Protein AF-A0A7C8YS19-F1 (afdb_monomer_lite)

InterPro domains:
  IPR002133 S-adenosylmethionine synthetase [PTHR11964] (1-119)
  IPR022630 S-adenosylmethionine synthetase, C-terminal [PF02773] (40-118)
  IPR022631 S-adenosylmethionine synthetase, conserved site [PS00377] (66-74)
  IPR022636 S-adenosylmethionine synthetase superfamily [SSF55973] (2-39)
  IPR022636 S-adenosylmethionine synthetase superfamily [SSF55973] (40-118)

Foldseek 3Di:
DAQVVQVVCCVPVPVPVPDPPVVDDPPDDDCGPVVGDDDDDDCRVDPDDAQPCQCVVDPVPPADAPRDGAPPDDCVDCSHVVNVVQVVVQVVCCVVVVDVGDGWDWADDPPDPHTPDID

Sequence (119 aa):
VTNDEIAADLKEHVIKAVIPEKYLDEKTIFHLNPSGRFVIGGPHGDAGLTGRKIIIDTYGGWGAHGGGAFSGKDPTKVDRSGAYIARQAAKSIVANGLARRCIVQISYAIGVPEPLSVF

Secondary structure (DSSP, 8-state):
--HHHHHHHIIIIIIHHHS-GGG--TT----SSTTS---S-GGGTS---TTS-TTTTTTTTSS---S---TT--TTSHHHHHHHHHHHHHHHHHHTTS-SS----EE--TT-SS-SEE-

Radius of gyration: 20.24 Å; chains: 1; bounding box: 41×37×47 Å

pLDDT: mean 98.33, std 0.7, range [93.0, 98.94]

Structure (mmCIF, N/CA/C/O backbone):
data_AF-A0A7C8YS19-F1
#
_entry.id   AF-A0A7C8YS19-F1
#
loop_
_atom_site.group_PDB
_atom_site.id
_atom_site.type_symbol
_atom_site.label_atom_id
_atom_site.label_alt_id
_atom_site.label_comp_id
_atom_site.label_asym_id
_atom_site.label_entity_id
_atom_site.label_seq_id
_atom_site.pdbx_PDB_ins_code
_atom_site.Cartn_x
_atom_site.Cartn_y
_atom_site.Cartn_z
_atom_site.occupancy
_atom_site.B_iso_or_equiv
_atom_site.auth_seq_id
_atom_site.auth_comp_id
_atom_site.auth_asym_id
_atom_site.auth_atom_id
_atom_site.pdbx_PDB_model_num
ATOM 1 N N . VAL A 1 1 ? -14.923 14.523 23.680 1.00 93.00 1 VAL A N 1
ATOM 2 C CA . VAL A 1 1 ? -15.079 13.086 23.415 1.00 93.00 1 VAL A CA 1
ATOM 3 C C . VAL A 1 1 ? -14.334 12.304 24.485 1.00 93.00 1 VAL A C 1
ATOM 5 O O . VAL A 1 1 ? -13.195 12.654 24.802 1.00 93.00 1 VAL A O 1
ATOM 8 N N . THR A 1 2 ? -15.005 11.352 25.117 1.00 97.88 2 THR A N 1
ATOM 9 C CA . THR A 1 2 ? -14.436 10.451 26.128 1.00 97.88 2 THR A CA 1
ATOM 10 C C . THR A 1 2 ? -13.750 9.256 25.455 1.00 97.88 2 THR A C 1
ATOM 12 O O . THR A 1 2 ? -13.928 9.022 24.260 1.00 97.88 2 THR A O 1
ATOM 15 N N . ASN A 1 3 ? -12.944 8.492 26.199 1.00 97.00 3 ASN A N 1
ATOM 16 C CA . ASN A 1 3 ? -12.334 7.275 25.650 1.00 97.00 3 ASN A CA 1
ATOM 17 C C . ASN A 1 3 ? -13.387 6.208 25.311 1.00 97.00 3 ASN A C 1
ATOM 19 O O . ASN A 1 3 ? -13.202 5.484 24.337 1.00 97.00 3 ASN A O 1
ATOM 23 N N . ASP A 1 4 ? -14.483 6.144 26.072 1.00 97.88 4 ASP A N 1
ATOM 24 C CA . ASP A 1 4 ? -15.579 5.201 25.827 1.00 97.88 4 ASP A CA 1
ATOM 25 C C . ASP A 1 4 ? -16.319 5.542 24.530 1.00 97.88 4 ASP A C 1
ATOM 27 O O . ASP A 1 4 ? -16.543 4.658 23.705 1.00 97.88 4 ASP A O 1
ATOM 31 N N . GLU A 1 5 ? -16.609 6.830 24.306 1.00 98.44 5 GLU A N 1
ATOM 32 C CA . GLU A 1 5 ? -17.173 7.328 23.044 1.00 98.44 5 GLU A CA 1
ATOM 33 C C . GLU A 1 5 ? -16.240 7.016 21.865 1.00 98.44 5 GLU A C 1
ATOM 35 O O . GLU A 1 5 ? -16.671 6.415 20.886 1.00 98.44 5 GLU A O 1
ATOM 40 N N . ILE A 1 6 ? -14.938 7.324 21.977 1.00 98.44 6 ILE A N 1
ATOM 41 C CA . ILE A 1 6 ? -13.964 7.009 20.916 1.00 98.44 6 ILE A CA 1
ATOM 42 C C . ILE A 1 6 ? -13.932 5.504 20.626 1.00 98.44 6 ILE A C 1
ATOM 44 O O . ILE A 1 6 ? -13.921 5.095 19.467 1.00 98.44 6 ILE A O 1
ATOM 48 N N . ALA A 1 7 ? -13.869 4.663 21.659 1.00 98.44 7 ALA A N 1
ATOM 49 C CA . ALA A 1 7 ? -13.768 3.221 21.484 1.00 98.44 7 ALA A CA 1
ATOM 50 C C . ALA A 1 7 ? -15.034 2.629 20.846 1.00 98.44 7 ALA A C 1
ATOM 52 O O . ALA A 1 7 ? -14.921 1.729 20.009 1.00 98.44 7 ALA A O 1
ATOM 53 N N . ALA A 1 8 ? -16.218 3.124 21.219 1.00 98.44 8 ALA A N 1
ATOM 54 C CA . ALA A 1 8 ? -17.484 2.731 20.610 1.00 98.44 8 ALA A CA 1
ATOM 55 C C . ALA A 1 8 ? -17.540 3.146 19.131 1.00 98.44 8 ALA A C 1
ATOM 57 O O . ALA A 1 8 ? -17.765 2.295 18.266 1.00 98.44 8 ALA A O 1
ATOM 58 N N . ASP A 1 9 ? -17.221 4.406 18.833 1.00 98.62 9 ASP A N 1
ATOM 59 C CA . ASP A 1 9 ? -17.270 4.954 17.477 1.00 98.62 9 ASP A CA 1
ATOM 60 C C . ASP A 1 9 ? -16.236 4.300 16.551 1.00 98.62 9 ASP A C 1
ATOM 62 O O . ASP A 1 9 ? -16.549 3.968 15.408 1.00 98.62 9 ASP A O 1
ATOM 66 N N . LEU A 1 10 ? -15.010 4.039 17.028 1.00 98.62 10 LEU A N 1
ATOM 67 C CA . LEU A 1 10 ? -13.992 3.323 16.249 1.00 98.62 10 LEU A CA 1
ATOM 68 C C . LEU A 1 10 ? -14.442 1.901 15.897 1.00 98.62 10 LEU A C 1
ATOM 70 O O . LEU A 1 10 ? -14.177 1.429 14.788 1.00 98.62 10 LEU A O 1
ATOM 74 N N . LYS A 1 11 ? -15.125 1.204 16.813 1.00 98.00 11 LYS A N 1
ATOM 75 C CA . LYS A 1 11 ? -15.657 -0.135 16.529 1.00 98.00 11 LYS A CA 1
ATOM 76 C C . LYS A 1 11 ? -16.761 -0.082 15.480 1.00 98.00 11 LYS A C 1
ATOM 78 O O . LYS A 1 11 ? -16.711 -0.853 14.524 1.00 98.00 11 LYS A O 1
ATOM 83 N N . GLU A 1 12 ? -17.728 0.812 15.653 1.00 98.31 12 GLU A N 1
ATOM 84 C CA . GLU A 1 12 ? -18.925 0.862 14.813 1.00 98.31 12 GLU A CA 1
ATOM 85 C C . GLU A 1 12 ? -18.652 1.472 13.437 1.00 98.31 12 GLU A C 1
ATOM 87 O O . GLU A 1 12 ? -18.958 0.873 12.409 1.00 98.31 12 GLU A O 1
ATOM 92 N N . HIS A 1 13 ? -18.023 2.644 13.402 1.00 98.50 13 HIS A N 1
ATOM 93 C CA . HIS A 1 13 ? -17.920 3.450 12.189 1.00 98.50 13 HIS A CA 1
ATOM 94 C C . HIS A 1 13 ? -16.642 3.203 11.382 1.00 98.50 13 HIS A C 1
ATOM 96 O O . HIS A 1 13 ? -16.561 3.640 10.235 1.00 98.50 13 HIS A O 1
ATOM 102 N N . VAL A 1 14 ? -15.649 2.500 11.943 1.00 98.44 14 VAL A N 1
ATOM 103 C CA . VAL A 1 14 ? -14.374 2.222 11.257 1.00 98.44 14 VAL A CA 1
ATOM 104 C C . VAL A 1 14 ? -14.125 0.727 11.122 1.00 98.44 14 VAL A C 1
ATOM 106 O O . VAL A 1 14 ? -14.030 0.218 10.008 1.00 98.44 14 VAL A O 1
ATOM 109 N N . ILE A 1 15 ? -14.026 0.001 12.237 1.00 98.56 15 ILE A N 1
ATOM 110 C CA . ILE A 1 15 ? -13.620 -1.410 12.219 1.00 98.56 15 ILE A CA 1
ATOM 111 C C . ILE A 1 15 ? -14.660 -2.265 11.497 1.00 98.56 15 ILE A C 1
ATOM 113 O O . ILE A 1 15 ? -14.308 -2.943 10.532 1.00 98.56 15 ILE A O 1
ATOM 117 N N . LYS A 1 16 ? -15.934 -2.201 11.908 1.00 97.50 16 LYS A N 1
ATOM 118 C CA . LYS A 1 16 ? -17.015 -2.953 11.250 1.00 97.50 16 LYS A CA 1
ATOM 119 C C . LYS A 1 16 ? -17.259 -2.509 9.807 1.00 97.50 16 LYS A C 1
ATOM 121 O O . LYS A 1 16 ? -17.657 -3.322 8.980 1.00 97.50 16 LYS A O 1
ATOM 126 N N . ALA A 1 17 ? -17.002 -1.239 9.495 1.00 98.25 17 ALA A N 1
ATOM 127 C CA . ALA A 1 17 ? -17.174 -0.704 8.148 1.00 98.25 17 ALA A CA 1
ATOM 128 C C . ALA A 1 17 ? -16.103 -1.202 7.158 1.00 98.25 17 ALA A C 1
ATOM 130 O O . ALA A 1 17 ? -16.358 -1.254 5.956 1.00 98.25 17 ALA A O 1
ATOM 131 N N . VAL A 1 18 ? -14.904 -1.552 7.641 1.00 98.50 18 VAL A N 1
ATOM 132 C CA . VAL A 1 18 ? -13.747 -1.888 6.790 1.00 98.50 18 VAL A CA 1
ATOM 133 C C . VAL A 1 18 ? -13.405 -3.377 6.815 1.00 98.50 18 VAL A C 1
ATOM 135 O O . VAL A 1 18 ? -13.039 -3.933 5.778 1.00 98.50 18 VAL A O 1
ATOM 138 N N . ILE A 1 19 ? -13.488 -4.035 7.975 1.00 98.50 19 ILE A N 1
ATOM 139 C CA . ILE A 1 19 ? -13.103 -5.442 8.127 1.00 98.50 19 ILE A CA 1
ATOM 140 C C . ILE A 1 19 ? -14.332 -6.334 7.900 1.00 98.50 19 ILE A C 1
ATOM 142 O O . ILE A 1 19 ? -15.300 -6.225 8.649 1.00 98.50 19 ILE A O 1
ATOM 146 N N . PRO A 1 20 ? -14.308 -7.256 6.917 1.00 98.44 20 PRO A N 1
ATOM 147 C CA . PRO A 1 20 ? -15.401 -8.201 6.716 1.00 98.44 20 PRO A CA 1
ATOM 148 C C . PRO A 1 20 ? -15.669 -9.050 7.963 1.00 98.44 20 PRO A C 1
ATOM 150 O O . PRO A 1 20 ? -14.742 -9.642 8.515 1.00 98.44 20 PRO A O 1
ATOM 153 N N . GLU A 1 21 ? -16.943 -9.187 8.334 1.00 97.69 21 GLU A N 1
ATOM 154 C CA . GLU A 1 21 ? -17.390 -9.861 9.564 1.00 97.69 21 GLU A CA 1
ATOM 155 C C . GLU A 1 21 ? -16.829 -11.279 9.729 1.00 97.69 21 GLU A C 1
ATOM 157 O O . GLU A 1 21 ? -16.431 -11.663 10.819 1.00 97.69 21 GLU A O 1
ATOM 162 N N . LYS A 1 22 ? -16.673 -12.030 8.632 1.00 98.38 22 LYS A N 1
ATOM 163 C CA . LYS A 1 22 ? -16.089 -13.385 8.640 1.00 98.38 22 LYS A CA 1
ATOM 164 C C . LYS A 1 22 ? -14.658 -13.482 9.199 1.00 98.38 22 LYS A C 1
ATOM 166 O O . LYS A 1 22 ? -14.171 -14.592 9.389 1.00 98.38 22 LYS A O 1
ATOM 171 N N . TYR A 1 23 ? -13.956 -12.358 9.360 1.00 98.31 23 TYR A N 1
ATOM 172 C CA . TYR A 1 23 ? -12.610 -12.289 9.940 1.00 98.31 23 TYR A CA 1
ATOM 173 C C . TYR A 1 23 ? -12.594 -11.731 11.370 1.00 98.31 23 TYR A C 1
ATOM 175 O O . TYR A 1 23 ? -11.513 -11.580 11.934 1.00 98.31 23 TYR A O 1
ATOM 183 N N . LEU A 1 24 ? -13.757 -11.397 11.935 1.00 98.31 24 LEU A N 1
ATOM 184 C CA . LEU A 1 24 ? -13.909 -10.894 13.294 1.00 98.31 24 LEU A CA 1
ATOM 185 C C . LEU A 1 24 ? -14.637 -11.931 14.146 1.00 98.31 24 LEU A C 1
ATOM 187 O O . LEU A 1 24 ? -15.633 -12.513 13.727 1.00 98.31 24 LEU A O 1
ATOM 191 N N . ASP A 1 25 ? -14.146 -12.137 15.361 1.00 97.69 25 ASP A N 1
ATOM 192 C CA . ASP A 1 25 ? -14.750 -13.043 16.331 1.00 97.69 25 ASP A CA 1
ATOM 193 C C . ASP A 1 25 ? -14.587 -12.527 17.769 1.00 97.69 25 ASP A C 1
ATOM 195 O O . ASP A 1 25 ? -13.949 -11.504 18.032 1.00 97.69 25 ASP A O 1
ATOM 199 N N . GLU A 1 26 ? -15.156 -13.263 18.721 1.00 97.69 26 GLU A N 1
ATOM 200 C CA . GLU A 1 26 ? -15.099 -12.951 20.155 1.00 97.69 26 GLU A CA 1
ATOM 201 C C . GLU A 1 26 ? -13.676 -12.976 20.734 1.00 97.69 26 GLU A C 1
ATOM 203 O O . GLU A 1 26 ? -13.430 -12.426 21.806 1.00 97.69 26 GLU A O 1
ATOM 208 N N . LYS A 1 27 ? -12.727 -13.614 20.039 1.00 98.38 27 LYS A N 1
ATOM 209 C CA . LYS A 1 27 ? -11.321 -13.711 20.451 1.00 98.38 27 LYS A CA 1
ATOM 210 C C . LYS A 1 27 ? -10.461 -12.608 19.840 1.00 98.38 27 LYS A C 1
ATOM 212 O O . LYS A 1 27 ? -9.285 -12.495 20.186 1.00 98.38 27 LYS A O 1
ATOM 217 N N . THR A 1 28 ? -11.022 -11.798 18.947 1.00 98.38 28 THR A N 1
ATOM 218 C CA . THR A 1 28 ? -10.308 -10.713 18.288 1.00 98.38 28 THR A CA 1
ATOM 219 C C . THR A 1 28 ? -9.926 -9.649 19.311 1.00 98.38 28 THR A C 1
ATOM 221 O O . THR A 1 28 ? -10.763 -9.085 20.016 1.00 98.38 28 THR A O 1
ATOM 224 N N . ILE A 1 29 ? -8.627 -9.371 19.399 1.00 98.44 29 ILE A N 1
ATOM 225 C CA . ILE A 1 29 ? -8.079 -8.427 20.370 1.00 98.44 29 ILE A CA 1
ATOM 226 C C . ILE A 1 29 ? -8.122 -7.020 19.777 1.00 98.44 29 ILE A C 1
ATOM 228 O O . ILE A 1 29 ? -7.575 -6.768 18.703 1.00 98.44 29 ILE A O 1
ATOM 232 N N . PHE A 1 30 ? -8.725 -6.083 20.508 1.00 98.25 30 PHE A N 1
ATOM 233 C CA . PHE A 1 30 ? -8.807 -4.680 20.113 1.00 98.25 30 PHE A CA 1
ATOM 234 C C . PHE A 1 30 ? -7.971 -3.801 21.041 1.00 98.25 30 PHE A C 1
ATOM 236 O O . PHE A 1 30 ? -8.254 -3.687 22.232 1.00 98.25 30 PHE A O 1
ATOM 243 N N . HIS A 1 31 ? -6.984 -3.116 20.469 1.00 98.38 31 HIS A N 1
ATOM 244 C CA . HIS A 1 31 ? -6.236 -2.055 21.139 1.00 98.38 31 HIS A CA 1
ATOM 245 C C . HIS A 1 31 ? -6.664 -0.703 20.564 1.00 98.38 31 HIS A C 1
ATOM 247 O O . HIS A 1 31 ? -6.144 -0.265 19.540 1.00 98.38 31 HIS A O 1
ATOM 253 N N . LEU A 1 32 ? -7.639 -0.053 21.202 1.00 98.12 32 LEU A N 1
ATOM 254 C CA . LEU A 1 32 ? -8.210 1.218 20.742 1.00 98.12 32 LEU A CA 1
ATOM 255 C C . LEU A 1 32 ? -7.700 2.349 21.626 1.00 98.12 32 LEU A C 1
ATOM 257 O O . LEU A 1 32 ? -7.924 2.324 22.832 1.00 98.12 32 LEU A O 1
ATOM 261 N N . ASN A 1 33 ? -6.980 3.302 21.030 1.00 97.75 33 ASN A N 1
ATOM 262 C CA . ASN A 1 33 ? -6.241 4.351 21.740 1.00 97.75 33 ASN A CA 1
ATOM 263 C C . ASN A 1 33 ? -5.485 3.821 22.978 1.00 97.75 33 ASN A C 1
ATOM 265 O O . ASN A 1 33 ? -5.697 4.306 24.089 1.00 97.75 33 ASN A O 1
ATOM 269 N N . PRO A 1 34 ? -4.589 2.828 22.815 1.00 97.69 34 PRO A N 1
ATOM 270 C CA . PRO A 1 34 ? -3.948 2.149 23.944 1.00 97.69 34 PRO A CA 1
ATOM 271 C C . PRO A 1 34 ? -3.072 3.074 24.804 1.00 97.69 34 PRO A C 1
ATOM 273 O O . PRO A 1 34 ? -2.841 2.787 25.973 1.00 97.69 34 PRO A O 1
ATOM 276 N N . SER A 1 35 ? -2.605 4.199 24.254 1.00 97.19 35 SER A N 1
ATOM 277 C CA . SER A 1 35 ? -1.875 5.239 24.991 1.00 97.19 35 SER A CA 1
ATOM 278 C C . SER A 1 35 ? -2.785 6.182 25.791 1.00 97.19 35 SER A C 1
ATOM 280 O O . SER A 1 35 ? -2.298 7.105 26.440 1.00 97.19 35 SER A O 1
ATOM 282 N N . GLY A 1 36 ? -4.106 6.011 25.711 1.00 96.38 36 GLY A N 1
ATOM 283 C CA . GLY A 1 36 ? -5.087 6.934 26.261 1.00 96.38 36 GLY A CA 1
ATOM 284 C C . GLY A 1 36 ? -5.226 8.199 25.413 1.00 96.38 36 GLY A C 1
ATOM 285 O O . GLY A 1 36 ? -5.478 8.147 24.209 1.00 96.38 36 GLY A O 1
ATOM 286 N N . ARG A 1 37 ? -5.109 9.363 26.055 1.00 96.56 37 ARG A N 1
ATOM 287 C CA . ARG A 1 37 ? -5.407 10.662 25.438 1.00 96.56 37 ARG A CA 1
ATOM 288 C C . ARG A 1 37 ? -4.370 11.026 24.368 1.00 96.56 37 ARG A C 1
ATOM 290 O O . ARG A 1 37 ? -3.185 11.130 24.663 1.00 96.56 37 ARG A O 1
ATOM 297 N N . PHE A 1 38 ? -4.835 11.317 23.152 1.00 97.50 38 PHE A N 1
ATOM 298 C CA . PHE A 1 38 ? -3.988 11.688 22.013 1.00 97.50 38 PHE A CA 1
ATOM 299 C C . PHE A 1 38 ? -4.508 12.964 21.332 1.00 97.50 38 PHE A C 1
ATOM 301 O O . PHE A 1 38 ? -5.226 12.914 20.340 1.00 97.50 38 PHE A O 1
ATOM 308 N N . VAL A 1 39 ? -4.213 14.121 21.935 1.00 97.81 39 VAL A N 1
ATOM 309 C CA . VAL A 1 39 ? -4.683 15.438 21.447 1.00 97.81 39 VAL A CA 1
ATOM 310 C C . VAL A 1 39 ? -3.608 16.179 20.662 1.00 97.81 39 VAL A C 1
ATOM 312 O O . VAL A 1 39 ? -3.909 16.847 19.678 1.00 97.81 39 VAL A O 1
ATOM 315 N N . ILE A 1 40 ? -2.353 16.057 21.091 1.00 97.88 40 ILE A N 1
ATOM 316 C CA . ILE A 1 40 ? -1.208 16.626 20.387 1.00 97.88 40 ILE A CA 1
ATOM 317 C C . ILE A 1 40 ? -0.755 15.612 19.336 1.00 97.88 40 ILE A C 1
ATOM 319 O O . ILE A 1 40 ? -0.452 14.470 19.671 1.00 97.88 40 ILE A O 1
ATOM 323 N N . GLY A 1 41 ? -0.700 16.033 18.076 1.00 97.56 41 GLY A N 1
ATOM 324 C CA . GLY A 1 41 ? -0.285 15.197 16.954 1.00 97.56 41 GLY A CA 1
ATOM 325 C C . GLY A 1 41 ? 0.271 16.026 15.799 1.00 97.56 41 GLY A C 1
ATOM 326 O O . GLY A 1 41 ? 0.535 17.223 15.938 1.00 97.56 41 GLY A O 1
ATOM 327 N N . GLY A 1 42 ? 0.463 15.385 14.646 1.00 97.94 42 GLY A N 1
ATOM 328 C CA . GLY A 1 42 ? 1.093 16.024 13.489 1.00 97.94 42 GLY A CA 1
ATOM 329 C C . GLY A 1 42 ? 2.555 16.421 13.761 1.00 97.94 42 GLY A C 1
ATOM 330 O O . GLY A 1 42 ? 3.186 15.847 14.649 1.00 97.94 42 GLY A O 1
ATOM 331 N N . PRO A 1 43 ? 3.101 17.417 13.039 1.00 98.00 43 PRO A N 1
ATOM 332 C CA . PRO A 1 43 ? 4.503 17.829 13.176 1.00 98.00 43 PRO A CA 1
ATOM 333 C C . PRO A 1 43 ? 4.900 18.334 14.571 1.00 98.00 43 PRO A C 1
ATOM 335 O O . PRO A 1 43 ? 6.082 18.370 14.889 1.00 98.00 43 PRO A O 1
ATOM 338 N N . HIS A 1 44 ? 3.930 18.730 15.402 1.00 98.19 44 HIS A N 1
ATOM 339 C CA . HIS A 1 44 ? 4.187 19.131 16.786 1.00 98.19 44 HIS A CA 1
ATOM 340 C C . HIS A 1 44 ? 4.568 17.932 17.671 1.00 98.19 44 HIS A C 1
ATOM 342 O O . HIS A 1 44 ? 5.311 18.097 18.633 1.00 98.19 44 HIS A O 1
ATOM 348 N N . GLY A 1 45 ? 4.047 16.738 17.366 1.00 96.81 45 GLY A N 1
ATOM 349 C CA . GLY A 1 45 ? 4.270 15.527 18.159 1.00 96.81 45 GLY A CA 1
ATOM 350 C C . GLY A 1 45 ? 5.373 14.605 17.634 1.00 96.81 45 GLY A C 1
ATOM 351 O O . GLY A 1 45 ? 5.893 13.810 18.409 1.00 96.81 45 GLY A O 1
ATOM 352 N N . ASP A 1 46 ? 5.722 14.683 16.345 1.00 98.31 46 ASP A N 1
ATOM 353 C CA . ASP A 1 46 ? 6.757 13.841 15.726 1.00 98.31 46 ASP A CA 1
ATOM 354 C C . ASP A 1 46 ? 7.284 14.463 14.419 1.00 98.31 46 ASP A C 1
ATOM 356 O O . ASP A 1 46 ? 6.511 14.927 13.574 1.00 98.31 46 ASP A O 1
ATOM 360 N N . ALA A 1 47 ? 8.605 14.463 14.226 1.00 98.44 47 ALA A N 1
ATOM 361 C CA . ALA A 1 47 ? 9.238 15.051 13.049 1.00 98.44 47 ALA A CA 1
ATOM 362 C C . ALA A 1 47 ? 9.075 14.149 11.811 1.00 98.44 47 ALA A C 1
ATOM 364 O O . ALA A 1 47 ? 9.485 12.988 11.788 1.00 98.44 47 ALA A O 1
ATOM 365 N N . GLY A 1 48 ? 8.517 14.705 10.733 1.00 98.50 48 GLY A N 1
ATOM 366 C CA . GLY A 1 48 ? 8.283 13.991 9.476 1.00 98.50 48 GLY A CA 1
ATOM 367 C C . GLY A 1 48 ? 9.393 14.189 8.441 1.00 98.50 48 GLY A C 1
ATOM 368 O O . GLY A 1 48 ? 9.906 15.292 8.273 1.00 98.50 48 GLY A O 1
ATOM 369 N N . LEU A 1 49 ? 9.731 13.128 7.699 1.00 98.62 49 LEU A N 1
ATOM 370 C CA . LEU A 1 49 ? 10.623 13.191 6.535 1.00 98.62 49 LEU A CA 1
ATOM 371 C C . LEU A 1 49 ? 10.054 12.368 5.371 1.00 98.62 49 LEU A C 1
ATOM 373 O O . LEU A 1 49 ? 9.493 11.285 5.571 1.00 98.62 49 LEU A O 1
ATOM 377 N N . THR A 1 50 ? 10.253 12.855 4.145 1.00 98.62 50 THR A N 1
ATOM 378 C CA . THR A 1 50 ? 9.884 12.143 2.912 1.00 98.62 50 THR A CA 1
ATOM 379 C C . THR A 1 50 ? 10.570 10.777 2.842 1.00 98.62 50 THR A C 1
ATOM 381 O O . THR A 1 50 ? 11.746 10.641 3.171 1.00 98.62 50 THR A O 1
ATOM 384 N N . GLY A 1 51 ? 9.843 9.747 2.396 1.00 98.25 51 GLY A N 1
ATOM 385 C CA . GLY A 1 51 ? 10.415 8.416 2.168 1.00 98.25 51 GLY A CA 1
ATOM 386 C C . GLY A 1 51 ? 10.663 7.587 3.430 1.00 98.25 51 GLY A C 1
ATOM 387 O O . GLY A 1 51 ? 11.407 6.614 3.385 1.00 98.25 51 GLY A O 1
ATOM 388 N N . ARG A 1 52 ? 10.044 7.929 4.567 1.00 98.69 52 ARG A N 1
ATOM 389 C CA . ARG A 1 52 ? 10.175 7.162 5.822 1.00 98.69 52 ARG A CA 1
ATOM 390 C C . ARG A 1 52 ? 9.078 6.128 6.063 1.00 98.69 52 ARG A C 1
ATOM 392 O O . ARG A 1 52 ? 9.076 5.498 7.117 1.00 98.69 52 ARG A O 1
ATOM 399 N N . LYS A 1 53 ? 8.163 5.945 5.108 1.00 98.62 53 LYS A N 1
ATOM 400 C CA . LYS A 1 53 ? 7.028 5.012 5.194 1.00 98.62 53 LYS A CA 1
ATOM 401 C C . LYS A 1 53 ? 6.973 4.033 4.011 1.00 98.62 53 LYS A C 1
ATOM 403 O O . LYS A 1 53 ? 5.916 3.507 3.701 1.00 98.62 53 LYS A O 1
ATOM 408 N N . ILE A 1 54 ? 8.119 3.714 3.405 1.00 98.75 54 ILE A N 1
ATOM 409 C CA . ILE A 1 54 ? 8.204 2.912 2.166 1.00 98.75 54 ILE A CA 1
ATOM 410 C C . ILE A 1 54 ? 7.558 1.517 2.248 1.00 98.75 54 ILE A C 1
ATOM 412 O O . ILE A 1 54 ? 7.045 1.014 1.255 1.00 98.75 54 ILE A O 1
ATOM 416 N N . ILE A 1 55 ? 7.524 0.891 3.428 1.00 98.81 55 ILE A N 1
ATOM 417 C CA . ILE A 1 55 ? 6.832 -0.395 3.615 1.00 98.81 55 ILE A CA 1
ATOM 418 C C . ILE A 1 55 ? 5.306 -0.217 3.704 1.00 98.81 55 ILE A C 1
ATOM 420 O O . ILE A 1 55 ? 4.568 -1.080 3.230 1.00 98.81 55 ILE A O 1
ATOM 424 N N . ILE A 1 56 ? 4.833 0.907 4.256 1.00 98.75 56 ILE A N 1
ATOM 425 C CA . ILE A 1 56 ? 3.409 1.281 4.251 1.00 98.75 56 ILE A CA 1
ATOM 426 C C . ILE A 1 56 ? 2.969 1.642 2.828 1.00 98.75 56 ILE A C 1
ATOM 428 O O . ILE A 1 56 ? 1.913 1.199 2.395 1.00 98.75 56 ILE A O 1
ATOM 432 N N . ASP A 1 57 ? 3.803 2.374 2.082 1.00 98.69 57 ASP A N 1
ATOM 433 C CA . ASP A 1 57 ? 3.535 2.773 0.690 1.00 98.69 57 ASP A CA 1
ATOM 434 C C . ASP A 1 57 ? 3.461 1.583 -0.284 1.00 98.69 57 ASP A C 1
ATOM 436 O O . ASP A 1 57 ? 3.008 1.736 -1.419 1.00 98.69 57 ASP A O 1
ATOM 440 N N . THR A 1 58 ? 3.944 0.406 0.122 1.00 98.81 58 THR A N 1
ATOM 441 C CA . THR A 1 58 ? 4.037 -0.774 -0.742 1.00 98.81 58 THR A CA 1
ATOM 442 C C . THR A 1 58 ? 3.163 -1.919 -0.253 1.00 98.81 58 THR A C 1
ATOM 444 O O . THR A 1 58 ? 1.962 -1.944 -0.509 1.00 98.81 58 THR 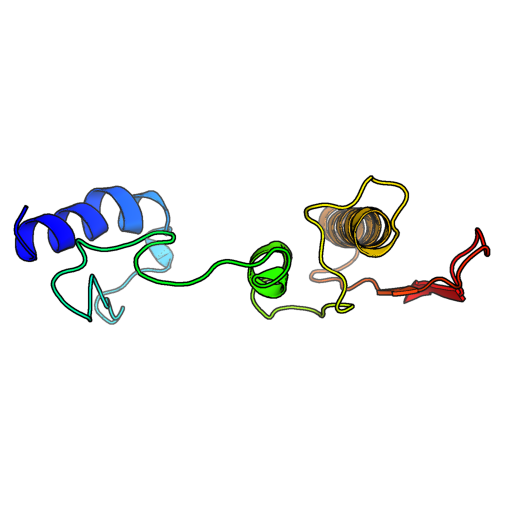A O 1
ATOM 447 N N . TYR A 1 59 ? 3.763 -2.921 0.384 1.00 98.69 59 TYR A N 1
ATOM 448 C CA . TYR A 1 59 ? 3.144 -4.233 0.554 1.00 98.69 59 TYR A CA 1
ATOM 449 C C . TYR A 1 59 ? 3.053 -4.667 2.020 1.00 98.69 59 TYR A C 1
ATOM 451 O O . TYR A 1 59 ? 2.811 -5.841 2.291 1.00 98.69 59 TYR A O 1
ATOM 459 N N . GLY A 1 60 ? 3.252 -3.752 2.976 1.00 98.50 60 GLY A N 1
ATOM 460 C CA . GLY A 1 60 ? 3.009 -4.018 4.399 1.00 98.50 60 GLY A CA 1
ATOM 461 C C . GLY A 1 60 ? 3.842 -5.171 4.972 1.00 98.50 60 GLY A C 1
ATOM 462 O O . GLY A 1 60 ? 3.353 -5.918 5.811 1.00 98.50 60 GLY A O 1
ATOM 463 N N . GLY A 1 61 ? 5.073 -5.353 4.481 1.00 98.38 61 GLY A N 1
ATOM 464 C CA . GLY A 1 61 ? 5.984 -6.433 4.886 1.00 98.38 61 GLY A CA 1
ATOM 465 C C . GLY A 1 61 ? 5.916 -7.694 4.018 1.00 98.38 61 GLY A C 1
ATOM 466 O O . GLY A 1 61 ? 6.775 -8.562 4.136 1.00 98.38 61 GLY A O 1
ATOM 467 N N . TRP A 1 62 ? 4.946 -7.798 3.107 1.00 98.50 62 TRP A N 1
ATOM 468 C CA . TRP A 1 62 ? 4.877 -8.897 2.145 1.00 98.50 62 TRP A CA 1
ATOM 469 C C . TRP A 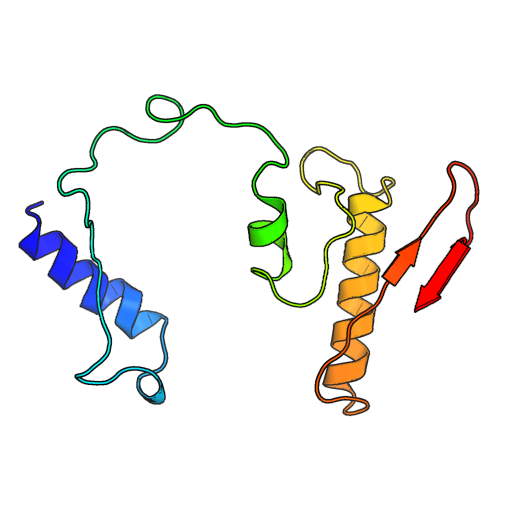1 62 ? 5.748 -8.638 0.908 1.00 98.50 62 TRP A C 1
ATOM 471 O O . TRP A 1 62 ? 5.901 -7.507 0.462 1.00 98.50 62 TRP A O 1
ATOM 481 N N . GLY A 1 63 ? 6.267 -9.703 0.287 1.00 98.12 63 GLY A N 1
ATOM 482 C CA . GLY A 1 63 ? 7.096 -9.570 -0.916 1.00 98.12 63 GLY A CA 1
ATOM 483 C C . GLY A 1 63 ? 8.492 -9.049 -0.572 1.00 98.12 63 GLY A C 1
ATOM 484 O O . GLY A 1 63 ? 9.149 -9.623 0.290 1.00 98.12 63 GLY A O 1
ATOM 485 N N . ALA A 1 64 ? 8.941 -7.990 -1.247 1.00 98.56 64 ALA A N 1
ATOM 486 C CA . ALA A 1 64 ? 10.226 -7.340 -0.995 1.00 98.56 64 ALA A CA 1
ATOM 487 C C . ALA A 1 64 ? 10.167 -5.842 -1.340 1.00 98.56 64 ALA A C 1
ATOM 489 O O . ALA A 1 64 ? 9.198 -5.371 -1.941 1.00 98.56 64 ALA A O 1
ATOM 490 N N . HIS A 1 65 ? 11.218 -5.102 -0.981 1.00 98.75 65 HIS A N 1
ATOM 491 C CA . HIS A 1 65 ? 11.360 -3.679 -1.281 1.00 98.75 65 HIS A CA 1
ATOM 492 C C . HIS A 1 65 ? 12.785 -3.366 -1.763 1.00 98.75 65 HIS A C 1
ATOM 494 O O . HIS A 1 65 ? 13.746 -3.799 -1.136 1.00 98.75 65 HIS A O 1
ATOM 500 N N . GLY A 1 66 ? 12.932 -2.592 -2.846 1.00 98.50 66 GLY A N 1
ATOM 501 C CA . GLY A 1 66 ? 14.245 -2.232 -3.420 1.00 98.50 66 GLY A CA 1
ATOM 502 C C . GLY A 1 66 ? 14.983 -1.096 -2.695 1.00 98.50 66 GLY A C 1
ATOM 503 O O . GLY A 1 66 ? 16.143 -0.827 -2.971 1.00 98.50 66 GLY A O 1
ATOM 504 N N . GLY A 1 67 ? 14.306 -0.419 -1.766 1.00 98.69 67 GLY A N 1
ATOM 505 C CA . GLY A 1 67 ? 14.866 0.616 -0.881 1.00 98.69 67 GLY A CA 1
ATOM 506 C C . GLY A 1 67 ? 14.527 2.055 -1.282 1.00 98.69 67 GLY A C 1
ATOM 507 O O . GLY A 1 67 ? 14.415 2.919 -0.415 1.00 98.69 67 GLY A O 1
ATOM 508 N N . GLY A 1 68 ? 14.279 2.316 -2.566 1.00 98.38 68 GLY A N 1
ATOM 509 C CA . GLY A 1 68 ? 13.953 3.651 -3.068 1.00 98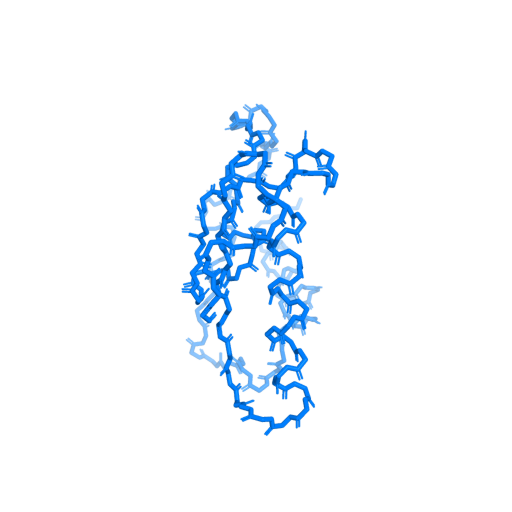.38 68 GLY A CA 1
ATOM 510 C C . GLY A 1 68 ? 12.570 4.161 -2.640 1.00 98.38 68 GLY A C 1
ATOM 511 O O . GLY A 1 68 ? 11.563 3.488 -2.828 1.00 98.38 68 GLY A O 1
ATOM 512 N N . ALA A 1 69 ? 12.502 5.382 -2.101 1.00 98.81 69 ALA A N 1
ATOM 513 C CA . ALA A 1 69 ? 11.233 6.073 -1.840 1.00 98.81 69 ALA A CA 1
ATOM 514 C C . ALA A 1 69 ? 10.548 6.559 -3.132 1.00 98.81 69 ALA A C 1
ATOM 516 O O . ALA A 1 69 ? 11.234 6.835 -4.119 1.00 98.81 69 ALA A O 1
ATOM 517 N N . PHE A 1 70 ? 9.222 6.747 -3.104 1.00 98.81 70 PHE A N 1
ATOM 518 C CA . PHE A 1 70 ? 8.446 7.218 -4.265 1.00 98.81 70 PHE A CA 1
ATOM 519 C C . PHE A 1 70 ? 8.198 8.732 -4.279 1.00 98.81 70 PHE A C 1
ATOM 521 O O . PHE A 1 70 ? 8.396 9.390 -5.299 1.00 98.81 70 PHE A O 1
ATOM 528 N N . SER A 1 71 ? 7.705 9.288 -3.172 1.00 98.62 71 SER A N 1
ATOM 529 C CA . SER A 1 71 ? 7.291 10.694 -3.094 1.00 98.62 71 SER A CA 1
ATOM 530 C C . SER A 1 71 ? 8.469 11.656 -3.269 1.00 98.62 71 SER A C 1
ATOM 532 O O . SER A 1 71 ? 9.578 11.381 -2.818 1.00 98.62 71 SER A O 1
ATOM 534 N N . GLY A 1 72 ? 8.221 12.790 -3.932 1.00 98.62 72 GLY A N 1
ATOM 535 C CA . GLY A 1 72 ? 9.246 13.795 -4.246 1.00 98.62 72 GLY A CA 1
ATOM 536 C C . GLY A 1 72 ? 10.084 13.507 -5.498 1.00 98.62 72 GLY A C 1
ATOM 537 O O . GLY A 1 72 ? 10.975 14.289 -5.809 1.00 98.62 72 GLY A O 1
ATOM 538 N N . LYS A 1 73 ? 9.808 12.418 -6.231 1.00 98.69 73 LYS A N 1
ATOM 539 C CA . LYS A 1 73 ? 10.531 12.050 -7.460 1.00 98.69 73 LYS A CA 1
ATOM 540 C C . LYS A 1 73 ? 9.632 12.150 -8.687 1.00 98.69 73 LYS A C 1
ATOM 542 O O . LYS A 1 73 ? 8.531 11.601 -8.690 1.00 98.69 73 LYS A O 1
ATOM 547 N N . ASP A 1 74 ? 10.084 12.811 -9.745 1.00 98.69 74 ASP A 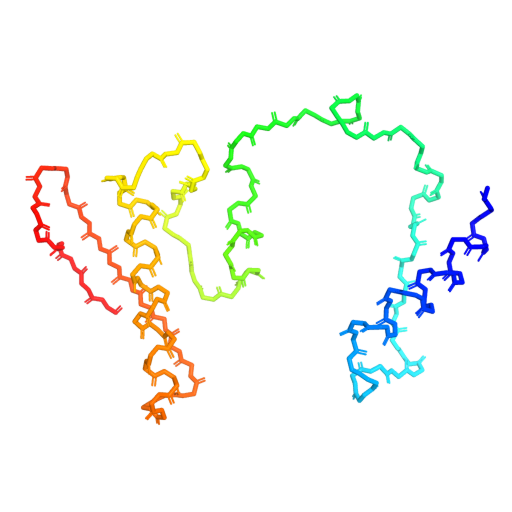N 1
ATOM 548 C CA . ASP A 1 74 ? 9.393 12.770 -11.037 1.00 98.69 74 ASP A CA 1
ATOM 549 C C . ASP A 1 74 ? 9.463 11.347 -11.651 1.00 98.69 74 ASP A C 1
ATOM 551 O O . ASP A 1 74 ? 10.297 10.532 -11.235 1.00 98.69 74 ASP A O 1
ATOM 555 N N . PRO A 1 75 ? 8.584 10.998 -12.610 1.00 98.38 75 PRO A N 1
ATOM 556 C CA . PRO A 1 75 ? 8.447 9.621 -13.084 1.00 98.38 75 PRO A CA 1
ATOM 557 C C . PRO A 1 75 ? 9.644 9.101 -13.899 1.00 98.38 75 PRO A C 1
ATOM 559 O O . PRO A 1 75 ? 9.666 7.916 -14.223 1.00 98.38 75 PRO A O 1
ATOM 562 N N . THR A 1 76 ? 10.667 9.919 -14.185 1.00 98.06 76 THR A N 1
ATOM 563 C CA . THR A 1 76 ? 11.920 9.420 -14.787 1.00 98.06 76 THR A CA 1
ATOM 564 C C . THR A 1 76 ? 12.762 8.600 -13.801 1.00 98.06 76 THR A C 1
ATOM 566 O O . THR A 1 76 ? 13.656 7.868 -14.215 1.00 98.06 76 THR A O 1
ATOM 569 N N . LYS A 1 77 ? 12.494 8.689 -12.488 1.00 98.69 77 LYS A N 1
ATOM 570 C CA . LYS A 1 77 ? 13.269 7.991 -11.452 1.00 98.69 77 LYS A CA 1
ATOM 571 C C . LYS A 1 77 ? 12.740 6.571 -11.291 1.00 98.69 77 LYS A C 1
ATOM 573 O O . LYS A 1 77 ? 11.622 6.370 -10.810 1.00 98.69 77 LYS A O 1
ATOM 578 N N . VAL A 1 78 ? 13.581 5.597 -11.627 1.00 98.44 78 VAL A N 1
ATOM 579 C CA . VAL A 1 78 ? 13.230 4.167 -11.660 1.00 98.44 78 VAL A CA 1
ATOM 580 C C . VAL A 1 78 ? 12.798 3.591 -10.313 1.00 98.44 78 VAL A C 1
ATOM 582 O O . VAL A 1 78 ? 12.014 2.648 -10.296 1.00 98.44 78 VAL A O 1
ATOM 585 N N . ASP A 1 79 ? 13.187 4.205 -9.190 1.00 98.62 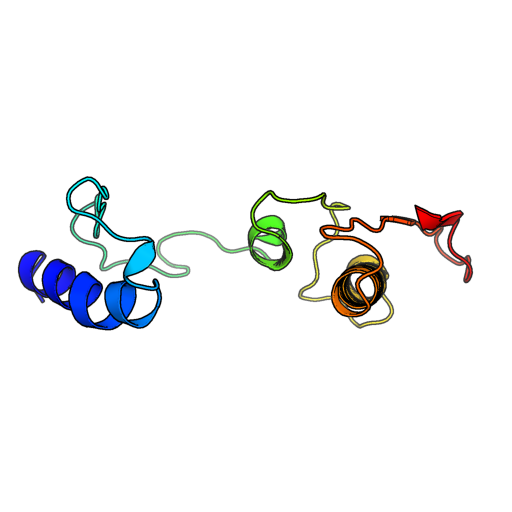79 ASP A N 1
ATOM 586 C CA . ASP A 1 79 ? 12.635 3.858 -7.872 1.00 98.62 79 ASP A CA 1
ATOM 587 C C . ASP A 1 79 ? 11.101 3.914 -7.856 1.00 98.62 79 ASP A C 1
ATOM 589 O O . ASP A 1 79 ? 10.454 3.103 -7.202 1.00 98.62 79 ASP A O 1
ATOM 593 N N . ARG A 1 80 ? 10.512 4.875 -8.581 1.00 98.81 80 ARG A N 1
ATOM 594 C CA . ARG A 1 80 ? 9.063 5.060 -8.699 1.00 98.81 80 ARG A CA 1
ATOM 595 C C . ARG A 1 80 ? 8.511 4.317 -9.913 1.00 98.81 80 ARG A C 1
ATOM 597 O O . ARG A 1 80 ? 7.635 3.471 -9.760 1.00 98.81 80 ARG A O 1
ATOM 604 N N . SER A 1 81 ? 9.006 4.617 -11.114 1.00 98.75 81 SER A N 1
ATOM 605 C CA . SER A 1 81 ? 8.452 4.048 -12.353 1.00 98.75 81 SER A CA 1
ATOM 606 C C . SER A 1 81 ? 8.703 2.544 -12.487 1.00 98.75 81 SER A C 1
ATOM 608 O O . SER A 1 81 ? 7.783 1.808 -12.843 1.00 98.75 81 SER A O 1
ATOM 610 N N . GLY A 1 82 ? 9.893 2.064 -12.115 1.00 98.69 82 GLY A N 1
ATOM 611 C CA . GLY A 1 82 ? 10.225 0.637 -12.106 1.00 98.69 82 GLY A CA 1
ATOM 612 C C . GLY A 1 82 ? 9.374 -0.148 -11.107 1.00 98.69 82 GLY A C 1
ATOM 613 O O . GLY A 1 82 ? 8.807 -1.181 -11.460 1.00 98.69 82 GLY A O 1
ATOM 614 N N . ALA A 1 83 ? 9.186 0.377 -9.890 1.00 98.81 83 ALA A N 1
ATOM 615 C CA . ALA A 1 83 ? 8.302 -0.238 -8.896 1.00 98.81 83 ALA A CA 1
ATOM 616 C C . ALA A 1 83 ? 6.835 -0.298 -9.366 1.00 98.81 83 ALA A C 1
ATOM 618 O O . ALA A 1 83 ? 6.149 -1.297 -9.136 1.00 98.81 83 ALA A O 1
ATOM 619 N N . TYR A 1 84 ? 6.346 0.740 -10.056 1.00 98.88 84 TYR A N 1
ATOM 620 C CA . TYR A 1 84 ? 4.980 0.773 -10.593 1.00 98.88 84 TYR A CA 1
ATOM 621 C C . TYR A 1 84 ? 4.771 -0.253 -11.712 1.00 98.88 84 TYR A C 1
ATOM 623 O O . TYR A 1 84 ? 3.760 -0.959 -11.706 1.00 98.88 84 TYR A O 1
ATOM 631 N N . ILE A 1 85 ? 5.734 -0.400 -12.624 1.00 98.81 85 ILE A N 1
ATOM 632 C CA . ILE A 1 85 ? 5.666 -1.420 -13.679 1.00 98.81 85 ILE A CA 1
ATOM 633 C C . ILE A 1 85 ? 5.809 -2.831 -13.104 1.00 98.81 85 ILE A C 1
ATOM 635 O O . ILE A 1 85 ? 5.035 -3.712 -13.477 1.00 98.81 85 ILE A O 1
ATOM 639 N N . ALA A 1 86 ? 6.688 -3.049 -12.122 1.00 98.81 86 ALA A N 1
ATOM 640 C CA . ALA A 1 86 ? 6.774 -4.332 -11.421 1.00 98.81 86 ALA A CA 1
ATOM 641 C C . ALA A 1 86 ? 5.439 -4.698 -10.740 1.00 98.81 86 ALA A C 1
ATOM 643 O O . ALA A 1 86 ? 4.985 -5.842 -10.821 1.00 98.81 86 ALA A O 1
ATOM 644 N N . ARG A 1 87 ? 4.745 -3.719 -10.137 1.00 98.88 87 ARG A N 1
ATOM 645 C CA . ARG A 1 87 ? 3.393 -3.916 -9.590 1.00 98.88 87 ARG A CA 1
ATOM 646 C C . ARG A 1 87 ? 2.387 -4.295 -10.676 1.00 98.88 87 ARG A C 1
ATOM 648 O O . ARG A 1 87 ? 1.591 -5.211 -10.462 1.00 98.88 87 ARG A O 1
ATOM 655 N N . GLN A 1 88 ? 2.392 -3.599 -11.811 1.00 98.88 88 GLN A N 1
ATOM 656 C CA . GLN A 1 88 ? 1.495 -3.898 -12.928 1.00 98.88 88 GLN A CA 1
ATOM 657 C C . GLN A 1 88 ? 1.730 -5.315 -13.467 1.00 98.88 88 GLN A C 1
ATOM 659 O O . GLN A 1 88 ? 0.763 -6.056 -13.657 1.00 98.88 88 GLN A O 1
ATOM 664 N N . ALA A 1 89 ? 2.990 -5.711 -13.649 1.00 98.81 89 ALA A N 1
ATOM 665 C CA . ALA A 1 89 ? 3.372 -7.043 -14.105 1.00 98.81 89 ALA A CA 1
ATOM 666 C C . ALA A 1 89 ? 2.901 -8.128 -13.123 1.00 98.81 89 ALA A C 1
ATOM 668 O O . ALA A 1 89 ? 2.135 -9.013 -13.505 1.00 98.81 89 ALA A O 1
ATOM 669 N N . ALA A 1 90 ? 3.246 -8.001 -11.835 1.00 98.88 90 ALA A N 1
ATOM 670 C CA . ALA A 1 90 ? 2.843 -8.961 -10.806 1.00 98.88 90 ALA A CA 1
ATOM 671 C C . ALA A 1 90 ? 1.313 -9.082 -10.686 1.00 98.88 90 ALA A C 1
ATOM 673 O O . ALA A 1 90 ? 0.777 -10.187 -10.574 1.00 98.88 90 ALA A O 1
ATOM 674 N N . LYS A 1 91 ? 0.588 -7.953 -10.749 1.00 98.94 91 LYS A N 1
ATOM 675 C CA . LYS A 1 91 ? -0.884 -7.947 -10.744 1.00 98.94 91 LYS A CA 1
ATOM 676 C C . LYS A 1 91 ? -1.442 -8.673 -11.966 1.00 98.94 91 LYS A C 1
ATOM 678 O O . LYS A 1 91 ? -2.388 -9.439 -11.820 1.00 98.94 91 LYS A O 1
ATOM 683 N N . SER A 1 92 ? -0.868 -8.441 -13.143 1.00 98.88 92 SER A N 1
ATOM 684 C CA . SER A 1 92 ? -1.331 -9.042 -14.396 1.00 98.88 92 SER A CA 1
ATOM 685 C C . SER A 1 92 ? -1.128 -10.555 -14.400 1.00 98.88 92 SER A C 1
ATOM 687 O O . SER A 1 92 ? -2.054 -11.276 -14.753 1.00 98.88 92 SER A O 1
ATOM 689 N N . ILE A 1 93 ? 0.019 -11.051 -13.930 1.00 98.81 93 ILE A N 1
ATOM 690 C CA . ILE A 1 93 ? 0.291 -12.495 -13.814 1.00 98.81 93 ILE A CA 1
ATOM 691 C C . ILE A 1 93 ? -0.774 -13.184 -12.950 1.00 98.81 93 ILE A C 1
ATOM 693 O O . ILE A 1 93 ? -1.344 -14.197 -13.356 1.00 98.81 93 ILE A O 1
ATOM 697 N N . VAL A 1 94 ? -1.089 -12.612 -11.783 1.00 98.81 94 VAL A N 1
ATOM 698 C CA . VAL A 1 94 ? -2.104 -13.180 -10.880 1.00 98.81 94 VAL A CA 1
ATOM 699 C C . VAL A 1 94 ? -3.514 -13.049 -11.462 1.00 98.81 94 VAL A C 1
ATOM 701 O O . VAL A 1 94 ? -4.284 -14.003 -11.425 1.00 98.81 94 VAL A O 1
ATOM 704 N N . ALA A 1 95 ? -3.857 -11.893 -12.036 1.00 98.81 95 ALA A N 1
ATOM 705 C CA . ALA A 1 95 ? -5.182 -11.648 -12.606 1.00 98.81 95 ALA A CA 1
ATOM 706 C C . ALA A 1 95 ? -5.490 -12.530 -13.828 1.00 98.81 95 ALA A C 1
ATOM 708 O O . ALA A 1 95 ? -6.646 -12.874 -14.045 1.00 98.81 95 ALA A O 1
ATOM 709 N N . ASN A 1 96 ? -4.468 -12.932 -14.591 1.00 98.75 96 ASN A N 1
ATOM 710 C CA . ASN A 1 96 ? -4.599 -13.873 -15.709 1.00 98.75 96 ASN A CA 1
ATOM 711 C C . ASN A 1 96 ? -4.570 -15.349 -15.267 1.00 98.75 96 ASN A C 1
ATOM 713 O O . ASN A 1 96 ? -4.550 -16.241 -16.109 1.00 98.75 96 ASN A O 1
ATOM 717 N N . GLY A 1 97 ? -4.543 -15.631 -13.960 1.00 98.62 97 GLY A N 1
ATOM 718 C CA . GLY A 1 97 ? -4.598 -16.998 -13.435 1.00 98.62 97 GLY A CA 1
ATOM 719 C C . GLY A 1 97 ? -3.305 -17.802 -13.590 1.00 98.62 97 GLY A C 1
ATOM 720 O O . GLY A 1 97 ? -3.306 -18.998 -13.312 1.00 98.62 97 GLY A O 1
ATOM 721 N N . LEU A 1 98 ? -2.196 -17.170 -13.988 1.00 98.75 98 LEU A N 1
ATOM 722 C CA . LEU A 1 98 ? -0.912 -17.851 -14.201 1.00 98.75 98 LEU A CA 1
ATOM 723 C C . LEU A 1 98 ? -0.232 -18.244 -12.882 1.00 98.75 98 LEU A C 1
ATOM 725 O O . LEU A 1 98 ? 0.548 -19.192 -12.833 1.00 98.75 98 LEU A O 1
ATOM 729 N N . ALA A 1 99 ? -0.525 -17.519 -11.801 1.00 98.75 99 ALA A N 1
ATOM 730 C CA . ALA A 1 99 ? -0.063 -17.834 -10.456 1.00 98.75 99 ALA A CA 1
ATOM 731 C C . ALA A 1 99 ? -1.051 -17.320 -9.403 1.00 98.75 99 ALA A C 1
ATOM 733 O O . ALA A 1 99 ? -1.774 -16.352 -9.624 1.00 98.75 99 ALA A O 1
ATOM 734 N N . ARG A 1 100 ? -1.038 -17.915 -8.203 1.00 98.69 100 ARG A N 1
ATOM 735 C CA . ARG A 1 100 ? -1.823 -17.410 -7.056 1.00 98.69 100 ARG A CA 1
ATOM 736 C C . ARG A 1 100 ? -1.163 -16.221 -6.355 1.00 98.69 100 ARG A C 1
ATOM 738 O O . ARG A 1 100 ? -1.838 -15.442 -5.688 1.00 98.69 100 ARG A O 1
ATOM 745 N N . ARG A 1 101 ? 0.161 -16.107 -6.468 1.00 98.69 101 ARG A N 1
ATOM 746 C CA . ARG A 1 101 ? 0.977 -15.036 -5.895 1.00 98.69 101 ARG A CA 1
ATOM 747 C C . ARG A 1 101 ? 2.211 -14.848 -6.770 1.00 98.69 101 ARG A C 1
ATOM 749 O O . ARG A 1 101 ? 2.754 -15.827 -7.266 1.00 98.69 101 ARG A O 1
ATOM 756 N N . CYS A 1 102 ? 2.634 -13.604 -6.953 1.00 98.69 102 CYS A N 1
ATOM 757 C CA . CYS A 1 102 ? 3.764 -13.251 -7.802 1.00 98.69 102 CYS A CA 1
ATOM 758 C C . CYS A 1 102 ? 4.576 -12.133 -7.142 1.00 98.69 102 CYS A C 1
ATOM 760 O O . CYS A 1 102 ? 4.008 -11.225 -6.528 1.00 98.69 102 CYS A O 1
ATOM 762 N N . ILE A 1 103 ? 5.896 -12.228 -7.260 1.00 98.75 103 ILE A N 1
ATOM 763 C CA . ILE A 1 103 ? 6.851 -11.162 -6.978 1.00 98.75 103 ILE A CA 1
ATOM 764 C C . ILE A 1 103 ? 7.609 -10.891 -8.276 1.00 98.75 103 ILE A C 1
ATOM 766 O O . ILE A 1 103 ? 7.855 -11.831 -9.023 1.00 98.75 103 ILE A O 1
ATOM 770 N N . VAL A 1 104 ? 7.923 -9.624 -8.539 1.00 98.81 104 VAL A N 1
ATOM 771 C CA . VAL A 1 104 ? 8.724 -9.205 -9.692 1.00 98.81 104 VAL A CA 1
ATOM 772 C C . VAL A 1 104 ? 9.830 -8.287 -9.190 1.00 98.81 104 VAL A C 1
ATOM 774 O O . VAL A 1 104 ? 9.556 -7.358 -8.423 1.00 98.81 104 VAL A O 1
ATOM 777 N N . GLN A 1 105 ? 11.061 -8.533 -9.621 1.00 98.88 105 GLN A N 1
ATOM 778 C CA . GLN A 1 105 ? 12.215 -7.674 -9.392 1.00 98.88 105 GLN A CA 1
ATOM 779 C C . GLN A 1 105 ? 12.738 -7.151 -10.728 1.00 98.88 105 GLN A C 1
ATOM 781 O O . GLN A 1 105 ? 12.841 -7.889 -11.701 1.00 98.88 105 GLN A O 1
ATOM 786 N N . ILE A 1 106 ? 13.089 -5.866 -10.760 1.00 98.44 106 ILE A N 1
ATOM 787 C CA . ILE A 1 106 ? 13.719 -5.212 -11.909 1.00 98.44 106 ILE A CA 1
ATOM 788 C C . ILE A 1 106 ? 14.866 -4.355 -11.372 1.00 98.44 106 ILE A C 1
ATOM 790 O O . ILE A 1 106 ? 14.705 -3.696 -10.340 1.00 98.44 106 ILE A O 1
ATOM 794 N N . SER A 1 107 ? 16.016 -4.363 -12.045 1.00 98.75 107 SER A N 1
ATOM 795 C CA . SER A 1 107 ? 17.172 -3.533 -11.684 1.00 98.75 107 SER A CA 1
ATOM 796 C C . SER A 1 107 ? 17.711 -2.747 -12.880 1.00 98.75 107 SER A C 1
ATOM 798 O O . SER A 1 107 ? 17.559 -3.165 -14.025 1.00 98.75 107 SER A O 1
ATOM 800 N N . TYR A 1 108 ? 18.341 -1.601 -12.614 1.00 98.75 108 TYR A N 1
ATOM 801 C CA . TYR A 1 108 ? 18.857 -0.686 -13.636 1.00 98.75 108 TYR A CA 1
ATOM 802 C C . TYR A 1 108 ? 20.233 -0.143 -13.245 1.00 98.75 108 TYR A C 1
ATOM 804 O O . TYR A 1 108 ? 20.509 0.071 -12.064 1.00 98.75 108 TYR A O 1
ATOM 812 N N . ALA A 1 109 ? 21.060 0.1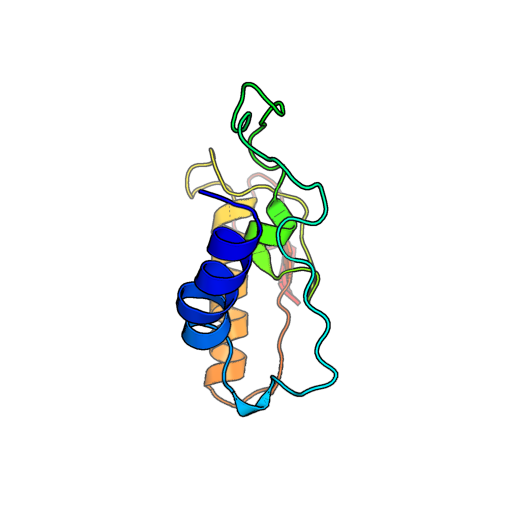46 -14.250 1.00 98.56 109 ALA A N 1
ATOM 813 C CA . ALA A 1 109 ? 22.234 1.005 -14.117 1.00 98.56 109 ALA A CA 1
ATOM 814 C C . ALA A 1 109 ? 21.903 2.424 -14.598 1.00 98.56 109 ALA A C 1
ATOM 816 O O . ALA A 1 109 ? 21.121 2.613 -15.529 1.00 98.56 109 ALA A O 1
ATOM 817 N N . ILE A 1 110 ? 22.525 3.436 -13.989 1.00 98.12 110 ILE A N 1
ATOM 818 C CA . ILE A 1 110 ? 22.351 4.830 -14.413 1.00 98.12 110 ILE A CA 1
ATOM 819 C C . ILE A 1 110 ? 22.803 5.015 -15.871 1.00 98.12 110 ILE A C 1
ATOM 821 O O . ILE A 1 110 ? 23.893 4.597 -16.250 1.00 98.12 110 ILE A O 1
ATOM 825 N N . GLY A 1 111 ? 21.951 5.635 -16.692 1.00 97.50 111 GLY A N 1
ATOM 826 C CA . GLY A 1 111 ? 22.225 5.877 -18.114 1.00 97.50 111 GLY A CA 1
ATOM 827 C C . GLY A 1 111 ? 22.040 4.666 -19.037 1.00 97.50 111 GLY A C 1
ATOM 828 O O . GLY A 1 111 ? 22.174 4.824 -20.247 1.00 97.50 111 GLY A O 1
ATOM 829 N N . VAL A 1 112 ? 21.698 3.486 -18.506 1.00 98.31 112 VAL A N 1
ATOM 830 C CA . VAL A 1 112 ? 21.392 2.292 -19.308 1.00 98.31 112 VAL A CA 1
ATOM 831 C C . VAL A 1 112 ? 19.869 2.163 -19.450 1.00 98.31 112 VAL A C 1
ATOM 833 O O . VAL A 1 112 ? 19.182 2.117 -18.429 1.00 98.31 112 VAL A O 1
ATOM 836 N N . PRO A 1 113 ? 19.318 2.134 -20.681 1.00 97.62 113 PRO A N 1
ATOM 837 C CA . PRO A 1 113 ? 17.868 2.122 -20.886 1.00 97.62 113 PRO A CA 1
ATOM 838 C C . PRO A 1 113 ? 17.217 0.774 -20.545 1.00 97.62 113 PRO A C 1
ATOM 840 O O . PRO A 1 113 ? 16.124 0.749 -19.983 1.00 97.62 113 PRO A O 1
ATOM 843 N N . GLU A 1 114 ? 17.885 -0.335 -20.864 1.00 98.62 114 GLU A N 1
ATOM 844 C CA . GLU A 1 114 ? 17.383 -1.687 -20.602 1.00 98.62 114 GLU A CA 1
ATOM 845 C C . GLU A 1 114 ? 17.690 -2.137 -19.162 1.00 98.62 114 GLU A C 1
ATOM 847 O O . GLU A 1 114 ? 18.721 -1.745 -18.599 1.00 98.62 114 GLU A O 1
ATOM 852 N N . PRO A 1 115 ? 16.826 -2.960 -18.537 1.00 98.56 115 PRO A N 1
ATOM 853 C CA . PRO A 1 115 ? 17.074 -3.468 -17.196 1.00 98.56 115 PRO A CA 1
ATOM 854 C C . PRO A 1 115 ? 18.275 -4.420 -17.178 1.00 98.56 115 PRO A C 1
ATOM 856 O O . PRO A 1 115 ? 18.451 -5.246 -18.072 1.00 98.56 115 PRO A O 1
ATOM 859 N N . LEU A 1 116 ? 19.077 -4.352 -16.114 1.00 98.62 116 LEU A N 1
ATOM 860 C CA . LEU A 1 116 ? 20.191 -5.284 -15.907 1.00 98.62 116 LEU A CA 1
ATOM 861 C C . LEU A 1 116 ? 19.697 -6.692 -15.566 1.00 98.62 116 LEU A C 1
ATOM 863 O O . LEU A 1 116 ? 20.348 -7.682 -15.892 1.00 98.62 116 LEU A O 1
ATOM 867 N N . SER A 1 117 ? 18.562 -6.781 -14.874 1.00 98.62 117 SER A N 1
ATOM 868 C CA . SER A 1 117 ? 17.928 -8.046 -14.529 1.00 98.62 117 SER A CA 1
ATOM 869 C C . SER A 1 117 ? 16.418 -7.898 -14.384 1.00 98.62 117 SER A C 1
ATOM 871 O O . SER A 1 117 ? 15.915 -6.835 -14.006 1.00 98.62 117 SER A O 1
ATOM 873 N N . VAL A 1 118 ? 15.719 -9.000 -14.659 1.00 98.69 118 VAL A N 1
ATOM 874 C CA . VAL A 1 118 ? 14.292 -9.198 -14.395 1.00 98.69 118 VAL A CA 1
ATOM 875 C C . VAL A 1 118 ? 14.121 -10.588 -13.777 1.00 98.69 118 VAL A C 1
ATOM 877 O O . VAL A 1 118 ? 14.685 -11.552 -14.297 1.00 98.69 118 VAL A O 1
ATOM 880 N N . PHE A 1 119 ? 13.377 -10.681 -12.676 1.00 97.31 119 PHE A N 1
ATOM 881 C CA . PHE A 1 119 ? 13.042 -11.925 -11.969 1.00 97.31 119 PHE A CA 1
ATOM 882 C C . PHE A 1 119 ? 11.570 -11.920 -11.563 1.00 97.31 119 PHE A C 1
ATOM 884 O O . PHE A 1 119 ? 11.094 -10.834 -11.158 1.00 97.31 119 PHE A O 1
#

Organism: Opuntia streptacantha (NCBI:txid393608)